Protein AF-A0A2G9M7D7-F1 (afdb_monomer_lite)

Foldseek 3Di:
DDDDDDDDPVVVVVLVVQCVVVVPPDSVRSVVVVVVPPPPPPVCVVPVCPPVVVVVVVVVVVVVPD

Structure (mmCIF, N/CA/C/O backbone):
data_AF-A0A2G9M7D7-F1
#
_entry.id   AF-A0A2G9M7D7-F1
#
loop_
_atom_site.group_PDB
_atom_site.id
_atom_site.type_symbol
_atom_site.label_atom_id
_atom_site.label_alt_id
_atom_site.label_comp_id
_atom_site.label_asym_id
_atom_site.label_entity_id
_atom_site.label_seq_id
_atom_site.pdbx_PDB_ins_code
_atom_site.Cartn_x
_atom_site.Cartn_y
_atom_site.Cartn_z
_ato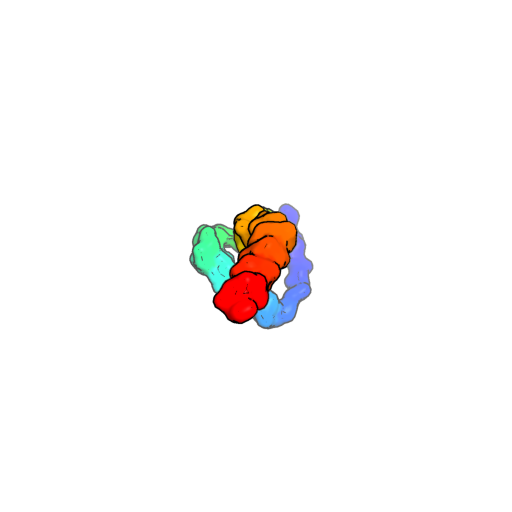m_site.occupancy
_atom_site.B_iso_or_equiv
_atom_site.auth_seq_id
_atom_site.auth_comp_id
_atom_site.auth_asym_id
_atom_site.auth_atom_id
_atom_site.pdbx_PDB_model_num
ATOM 1 N N . MET A 1 1 ? -2.581 10.260 16.303 1.00 77.50 1 MET A N 1
ATOM 2 C CA . MET A 1 1 ? -3.470 11.213 15.608 1.00 77.50 1 MET A CA 1
ATOM 3 C C . MET A 1 1 ? -3.913 10.538 14.329 1.00 77.50 1 MET A C 1
ATOM 5 O O . MET A 1 1 ? -3.051 10.023 13.631 1.00 77.50 1 MET A O 1
ATOM 9 N N . THR A 1 2 ? -5.212 10.437 14.075 1.00 83.69 2 THR A N 1
ATOM 10 C CA . THR A 1 2 ? -5.734 9.776 12.875 1.00 83.69 2 THR A CA 1
ATOM 11 C C . THR A 1 2 ? -6.076 10.831 11.836 1.00 83.69 2 THR A C 1
ATOM 13 O O . THR A 1 2 ? -6.763 11.806 12.135 1.00 83.69 2 THR A O 1
ATOM 16 N N . THR A 1 3 ? -5.577 10.643 10.620 1.00 91.12 3 THR A N 1
ATOM 17 C CA . THR A 1 3 ? -5.839 11.539 9.493 1.00 91.12 3 THR A CA 1
ATOM 18 C C . THR A 1 3 ? -6.586 10.752 8.433 1.00 91.12 3 THR A C 1
ATOM 20 O O . THR A 1 3 ? -6.194 9.639 8.095 1.00 91.12 3 THR A O 1
ATOM 23 N N . THR A 1 4 ? -7.666 11.325 7.911 1.00 93.56 4 THR A N 1
ATOM 24 C CA . THR A 1 4 ? -8.376 10.733 6.775 1.00 93.56 4 THR A CA 1
ATOM 25 C C . THR A 1 4 ? -7.832 11.351 5.499 1.00 93.56 4 THR A C 1
ATOM 27 O O . THR A 1 4 ? -7.782 12.573 5.380 1.00 93.56 4 THR A O 1
ATOM 30 N N . ILE A 1 5 ? -7.425 10.511 4.552 1.00 92.06 5 ILE A N 1
ATOM 31 C CA . ILE A 1 5 ? -7.008 10.936 3.216 1.00 92.06 5 ILE A CA 1
ATOM 32 C C . ILE A 1 5 ? -7.970 10.360 2.185 1.00 92.06 5 ILE A C 1
ATOM 34 O O . ILE A 1 5 ? -8.461 9.242 2.334 1.00 92.06 5 ILE A O 1
ATOM 38 N N . GLN A 1 6 ? -8.237 11.124 1.134 1.00 95.19 6 GLN A N 1
ATOM 39 C CA . GLN A 1 6 ? -8.988 10.638 -0.016 1.00 95.19 6 GLN A CA 1
ATOM 40 C C . GLN A 1 6 ? -8.007 10.128 -1.065 1.00 95.19 6 GLN A C 1
ATOM 42 O O . GLN A 1 6 ? -7.059 10.822 -1.429 1.00 95.19 6 GLN A O 1
ATOM 47 N N . ILE A 1 7 ? -8.238 8.913 -1.550 1.00 95.44 7 ILE A N 1
ATOM 48 C CA . ILE A 1 7 ? -7.435 8.278 -2.595 1.00 95.44 7 ILE A CA 1
ATOM 49 C C . ILE A 1 7 ? -8.351 7.672 -3.652 1.00 95.44 7 ILE A C 1
ATOM 51 O O . ILE A 1 7 ? -9.528 7.416 -3.397 1.00 95.44 7 ILE A O 1
ATOM 55 N N . ARG A 1 8 ? -7.802 7.437 -4.845 1.00 97.75 8 ARG A N 1
ATOM 56 C CA . ARG A 1 8 ? -8.510 6.712 -5.903 1.00 97.75 8 ARG A CA 1
ATOM 57 C C . ARG A 1 8 ? -8.649 5.239 -5.524 1.00 97.75 8 ARG A C 1
ATOM 59 O O . ARG A 1 8 ? -7.794 4.690 -4.829 1.00 97.75 8 ARG A O 1
ATOM 66 N N . GLU A 1 9 ? -9.689 4.596 -6.039 1.00 97.44 9 GLU A N 1
ATOM 67 C CA . GLU A 1 9 ? -9.959 3.172 -5.806 1.00 97.44 9 GLU A CA 1
ATOM 68 C C . GLU A 1 9 ? -8.796 2.279 -6.267 1.00 97.44 9 GLU A C 1
ATOM 70 O O . GLU A 1 9 ? -8.324 1.429 -5.518 1.00 97.44 9 GLU A O 1
ATOM 75 N N . GLU A 1 10 ? -8.221 2.579 -7.432 1.00 97.62 10 GLU A N 1
ATOM 76 C CA . GLU A 1 10 ? -7.034 1.899 -7.970 1.00 97.62 10 GLU A CA 1
ATOM 77 C C . GLU A 1 10 ? -5.840 1.938 -6.998 1.00 97.62 10 GLU A C 1
ATOM 79 O O . GLU A 1 10 ? -5.102 0.963 -6.845 1.00 97.62 10 GLU A O 1
ATOM 84 N N . THR A 1 11 ? -5.649 3.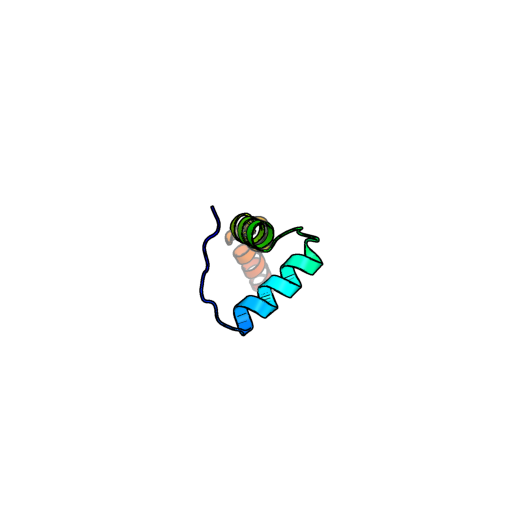069 -6.308 1.00 95.50 11 THR A N 1
ATOM 85 C CA . THR A 1 11 ? -4.585 3.234 -5.309 1.00 95.50 11 THR A CA 1
ATOM 86 C C . THR A 1 11 ? -4.864 2.398 -4.064 1.00 95.50 11 THR A C 1
ATOM 88 O O . THR A 1 11 ? -3.944 1.796 -3.511 1.00 95.50 11 THR A O 1
ATOM 91 N N . LEU A 1 12 ? -6.126 2.326 -3.632 1.00 95.88 12 LEU A N 1
ATOM 92 C CA . LEU A 1 12 ? -6.531 1.495 -2.502 1.00 95.88 12 LEU A CA 1
ATOM 93 C C . LEU A 1 12 ? -6.284 0.009 -2.789 1.00 95.88 12 LEU A C 1
ATOM 95 O O . LEU A 1 12 ? -5.753 -0.702 -1.936 1.00 95.88 12 LEU A O 1
ATOM 99 N N . ASP A 1 13 ? -6.622 -0.459 -3.987 1.00 97.19 13 ASP A N 1
ATOM 100 C CA . ASP A 1 13 ? -6.415 -1.856 -4.364 1.00 97.19 13 ASP A CA 1
ATOM 101 C C . ASP A 1 13 ? -4.935 -2.222 -4.474 1.00 97.19 13 ASP A C 1
ATOM 103 O O . ASP A 1 13 ? -4.528 -3.306 -4.047 1.00 97.19 13 ASP A O 1
ATOM 107 N N . LEU A 1 14 ? -4.103 -1.300 -4.961 1.00 95.25 14 LEU A N 1
ATOM 108 C CA . LEU A 1 14 ? -2.654 -1.466 -4.941 1.00 95.25 14 LEU A CA 1
ATOM 109 C C . LEU A 1 14 ? -2.126 -1.580 -3.501 1.00 95.25 14 LEU A C 1
ATOM 111 O O . LEU A 1 14 ? -1.349 -2.486 -3.201 1.00 95.25 14 LEU A O 1
ATOM 115 N N . LEU A 1 15 ? -2.590 -0.719 -2.591 1.00 94.44 15 LEU A N 1
ATOM 116 C CA . LEU A 1 15 ? -2.204 -0.769 -1.179 1.00 94.44 15 LEU A CA 1
ATOM 117 C C . LEU A 1 15 ? -2.628 -2.078 -0.502 1.00 94.44 15 LEU A C 1
ATOM 119 O O . LEU A 1 15 ? -1.842 -2.624 0.268 1.00 94.44 15 LEU A O 1
ATOM 123 N N . LYS A 1 16 ? -3.815 -2.622 -0.808 1.00 95.56 16 LYS A N 1
ATOM 124 C CA . LYS A 1 16 ? -4.249 -3.941 -0.304 1.00 95.56 16 LYS A CA 1
ATOM 125 C C . LYS A 1 16 ? -3.287 -5.050 -0.733 1.00 95.56 16 LYS A C 1
ATOM 127 O O . LYS A 1 16 ? -2.785 -5.781 0.116 1.00 95.56 16 LYS A O 1
ATOM 132 N N . ARG A 1 17 ? -2.965 -5.122 -2.030 1.00 95.38 17 ARG A N 1
ATOM 133 C CA . ARG A 1 17 ? -2.042 -6.133 -2.577 1.00 95.38 17 ARG A CA 1
ATOM 134 C C . ARG A 1 17 ? -0.657 -6.039 -1.941 1.00 95.38 17 ARG A C 1
ATOM 136 O O . ARG A 1 17 ? -0.062 -7.052 -1.581 1.00 95.38 17 ARG A O 1
ATOM 143 N N . ILE A 1 18 ? -0.142 -4.820 -1.775 1.00 92.88 18 ILE A N 1
ATOM 144 C CA . ILE A 1 18 ? 1.171 -4.613 -1.155 1.00 92.88 18 ILE A CA 1
ATOM 145 C C . ILE A 1 18 ? 1.126 -5.007 0.320 1.00 92.88 18 ILE A C 1
ATOM 147 O O . ILE A 1 18 ? 2.026 -5.712 0.777 1.00 92.88 18 ILE A O 1
ATOM 151 N N . LYS A 1 19 ? 0.078 -4.619 1.053 1.00 94.25 19 LYS A N 1
ATOM 152 C CA . LYS A 1 19 ? -0.114 -4.991 2.458 1.00 94.25 19 LYS A CA 1
ATOM 153 C C . LYS A 1 19 ? -0.096 -6.509 2.645 1.00 94.25 19 LYS A C 1
ATOM 155 O O . LYS A 1 19 ? 0.620 -6.991 3.515 1.00 94.25 19 LYS A O 1
ATOM 160 N N . GLU A 1 20 ? -0.815 -7.249 1.802 1.00 93.69 20 GLU A N 1
ATOM 161 C CA . GLU A 1 20 ? -0.819 -8.718 1.805 1.00 93.69 20 GLU A CA 1
ATOM 162 C C . GLU A 1 20 ? 0.573 -9.288 1.505 1.00 93.69 20 GLU A C 1
ATOM 164 O O . GLU A 1 20 ? 1.082 -10.112 2.260 1.00 93.69 20 GLU A O 1
ATOM 169 N N . SER A 1 21 ? 1.235 -8.799 0.450 1.00 91.50 21 SER A N 1
ATOM 170 C CA . SER A 1 21 ? 2.560 -9.295 0.044 1.00 91.50 21 SER A CA 1
ATOM 171 C C . SER A 1 21 ? 3.676 -9.003 1.055 1.00 91.50 21 SER A C 1
ATOM 173 O O . SER A 1 21 ? 4.628 -9.771 1.168 1.00 91.50 21 SER A O 1
ATOM 175 N N . SER A 1 22 ? 3.562 -7.896 1.792 1.00 88.81 22 SER A N 1
ATOM 176 C CA . SER A 1 22 ? 4.525 -7.470 2.814 1.00 88.81 22 SER A CA 1
ATOM 177 C C . SER A 1 22 ? 4.127 -7.908 4.224 1.00 88.81 22 SER A C 1
ATOM 179 O O . SER A 1 22 ? 4.876 -7.663 5.167 1.00 88.81 22 SER A O 1
ATOM 181 N N . ASN A 1 23 ? 2.965 -8.558 4.367 1.00 90.88 23 ASN A N 1
ATOM 182 C CA . ASN A 1 23 ? 2.352 -8.937 5.638 1.00 90.88 23 ASN A CA 1
ATOM 183 C C . ASN A 1 23 ? 2.290 -7.776 6.655 1.00 90.88 23 ASN A C 1
ATOM 185 O O . ASN A 1 23 ? 2.500 -7.961 7.856 1.00 90.88 23 ASN A O 1
ATOM 189 N N . ALA A 1 24 ? 2.044 -6.559 6.161 1.00 91.75 24 ALA A N 1
ATOM 190 C CA . ALA A 1 24 ? 2.007 -5.352 6.979 1.00 91.75 24 ALA A CA 1
ATOM 191 C C . ALA A 1 24 ? 0.722 -5.293 7.822 1.00 91.75 24 ALA A C 1
ATOM 193 O O . ALA A 1 24 ? -0.374 -5.652 7.377 1.00 91.75 24 ALA A O 1
ATOM 194 N N . LYS A 1 25 ? 0.832 -4.787 9.051 1.00 92.56 25 LYS A N 1
ATOM 195 C CA . LYS A 1 25 ? -0.275 -4.731 10.017 1.00 92.56 25 LYS A CA 1
ATOM 196 C C . LYS A 1 25 ? -1.253 -3.607 9.687 1.00 92.56 25 LYS A C 1
ATOM 198 O O . LYS A 1 25 ? -2.459 -3.753 9.901 1.00 92.56 25 LYS A O 1
ATOM 203 N N . SER A 1 26 ? -0.768 -2.506 9.114 1.00 94.06 26 SER A N 1
ATOM 204 C CA . SER A 1 26 ? -1.578 -1.331 8.773 1.00 94.06 26 SER A CA 1
ATOM 205 C C . SER A 1 26 ? -1.277 -0.771 7.380 1.00 94.06 26 SER A C 1
ATOM 207 O O . SER A 1 26 ? -0.259 -1.080 6.755 1.00 94.06 26 SER A O 1
ATOM 209 N N . TYR A 1 27 ? -2.188 0.069 6.880 1.00 93.25 27 TYR A N 1
ATOM 210 C CA . TYR A 1 27 ? -1.950 0.819 5.646 1.00 93.25 27 TYR A CA 1
ATOM 211 C C . TYR A 1 27 ? -0.835 1.855 5.823 1.00 93.25 27 TYR A C 1
ATOM 213 O O . TYR A 1 27 ? -0.032 2.016 4.913 1.00 93.25 27 TYR A O 1
ATOM 221 N N . ASP A 1 28 ? -0.710 2.471 7.000 1.00 92.44 28 ASP A N 1
ATOM 222 C CA . ASP A 1 28 ? 0.387 3.399 7.306 1.00 92.44 28 ASP A CA 1
ATOM 223 C C . ASP A 1 28 ? 1.752 2.711 7.196 1.00 92.44 28 ASP A C 1
ATOM 225 O O . ASP A 1 28 ? 2.661 3.223 6.546 1.00 92.44 28 ASP A O 1
ATOM 229 N N . GLU A 1 29 ? 1.881 1.508 7.761 1.00 91.56 29 GLU A N 1
ATOM 230 C CA . GLU A 1 29 ? 3.095 0.695 7.646 1.00 91.56 29 GLU A CA 1
ATOM 231 C C . GLU A 1 29 ? 3.378 0.330 6.185 1.00 91.56 29 GLU A C 1
ATOM 233 O O . GLU A 1 29 ? 4.514 0.411 5.724 1.00 91.56 29 GLU A O 1
ATOM 238 N N . THR A 1 30 ? 2.330 0.011 5.422 1.00 92.69 30 THR A N 1
ATOM 239 C CA . THR A 1 30 ? 2.441 -0.260 3.984 1.00 92.69 30 THR A CA 1
ATOM 240 C C . THR A 1 30 ? 2.974 0.961 3.226 1.00 92.69 30 THR A C 1
ATOM 242 O O . THR A 1 30 ? 3.889 0.825 2.418 1.00 92.69 30 THR A O 1
ATOM 245 N N . ILE A 1 31 ? 2.455 2.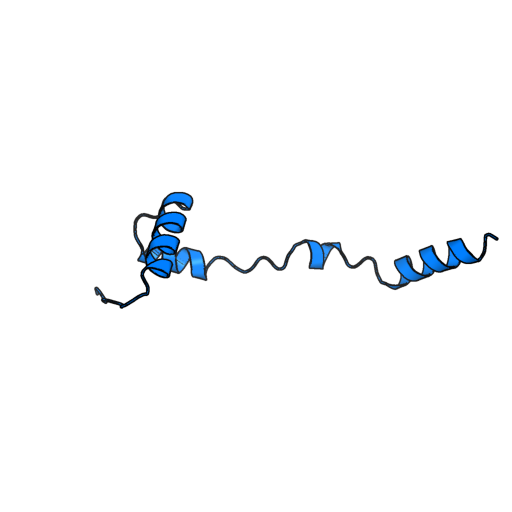161 3.507 1.00 91.88 31 ILE A N 1
ATOM 246 C CA . ILE A 1 31 ? 2.896 3.414 2.876 1.00 91.88 31 ILE A CA 1
ATOM 247 C C . ILE A 1 31 ? 4.364 3.697 3.214 1.00 91.88 31 ILE A C 1
ATOM 249 O O . ILE A 1 31 ? 5.154 3.993 2.317 1.00 91.88 31 ILE A O 1
ATOM 253 N N . ILE A 1 32 ? 4.754 3.554 4.484 1.00 91.94 32 ILE A N 1
ATOM 254 C CA . ILE A 1 32 ? 6.145 3.740 4.922 1.00 91.94 32 ILE A CA 1
ATOM 255 C C . ILE A 1 32 ? 7.070 2.743 4.220 1.00 91.94 32 ILE A C 1
ATOM 257 O O . ILE A 1 32 ? 8.136 3.133 3.739 1.00 91.94 32 ILE A O 1
ATOM 261 N N . ASN A 1 33 ? 6.662 1.478 4.110 1.00 88.44 33 ASN A N 1
ATOM 262 C CA . ASN A 1 33 ? 7.435 0.447 3.424 1.00 88.44 33 ASN A CA 1
ATOM 263 C C . ASN A 1 33 ? 7.624 0.788 1.944 1.00 88.44 33 ASN A C 1
ATOM 265 O O . ASN A 1 33 ? 8.750 0.727 1.455 1.00 88.44 33 ASN A O 1
ATOM 269 N N . VAL A 1 34 ? 6.566 1.221 1.252 1.00 89.19 34 VAL A N 1
ATOM 270 C CA . VAL A 1 34 ? 6.640 1.644 -0.157 1.00 89.19 34 VAL A CA 1
ATOM 271 C C . VAL A 1 34 ? 7.598 2.821 -0.336 1.00 89.19 34 VAL A C 1
ATOM 273 O O . VAL A 1 34 ? 8.429 2.795 -1.239 1.00 89.19 34 VAL A O 1
ATOM 276 N N . LEU A 1 35 ? 7.543 3.825 0.542 1.00 87.12 35 LEU A N 1
ATOM 277 C CA . LEU A 1 35 ? 8.467 4.966 0.501 1.00 87.12 35 LEU A CA 1
ATOM 278 C C . LEU A 1 35 ? 9.914 4.563 0.827 1.00 87.12 35 LEU A C 1
ATOM 280 O O . LEU A 1 35 ? 10.860 5.159 0.316 1.00 87.12 35 LEU A O 1
ATOM 284 N N . SER A 1 36 ? 10.088 3.541 1.666 1.00 85.38 36 SER A N 1
ATOM 285 C CA . SER A 1 36 ? 11.397 3.029 2.081 1.00 85.38 36 SER A CA 1
ATOM 286 C C . SER A 1 36 ? 12.013 2.063 1.071 1.00 85.38 36 SER A C 1
ATOM 288 O O . SER A 1 36 ? 13.220 1.804 1.130 1.00 85.38 36 SER A O 1
ATOM 290 N N . MET A 1 37 ? 11.225 1.540 0.124 1.00 78.88 37 MET A N 1
ATOM 291 C CA . MET A 1 37 ? 11.733 0.790 -1.019 1.00 78.88 37 MET A CA 1
ATOM 292 C C . MET A 1 37 ? 12.540 1.743 -1.899 1.00 78.88 37 MET A C 1
ATOM 294 O O . MET A 1 37 ? 12.043 2.322 -2.862 1.00 78.88 37 MET A O 1
ATOM 298 N N . LYS A 1 38 ? 13.831 1.891 -1.576 1.00 64.19 38 LYS A N 1
ATOM 299 C CA . LYS A 1 38 ? 14.803 2.509 -2.476 1.00 64.19 38 LYS A CA 1
ATOM 300 C C . LYS A 1 38 ? 14.631 1.849 -3.836 1.00 64.19 38 LYS A C 1
ATOM 302 O O . LYS A 1 38 ? 14.735 0.624 -3.939 1.00 64.19 38 LYS A O 1
ATOM 307 N N . THR A 1 39 ? 14.399 2.654 -4.871 1.00 60.97 39 THR A N 1
ATOM 308 C CA . THR A 1 39 ? 14.558 2.218 -6.255 1.00 60.97 39 THR A CA 1
ATOM 309 C C . THR A 1 39 ? 15.945 1.607 -6.349 1.00 60.97 39 THR A C 1
ATOM 311 O O . THR A 1 39 ? 16.943 2.331 -6.336 1.00 60.97 39 THR A O 1
ATOM 314 N N . LYS A 1 40 ? 16.030 0.272 -6.359 1.00 55.88 40 LYS A N 1
ATOM 315 C CA . LYS A 1 40 ? 17.269 -0.411 -6.697 1.00 55.88 40 LYS A CA 1
ATOM 316 C C . LYS A 1 40 ? 17.552 0.043 -8.118 1.00 55.88 40 LYS A C 1
ATOM 318 O O . LYS A 1 40 ? 16.894 -0.416 -9.050 1.00 55.88 40 LYS A O 1
ATOM 323 N N . THR A 1 41 ? 18.464 1.001 -8.272 1.00 53.19 41 THR A N 1
ATOM 324 C CA . THR A 1 41 ? 19.127 1.253 -9.544 1.00 53.19 41 THR A CA 1
ATOM 325 C C . THR A 1 41 ? 19.523 -0.121 -10.040 1.00 53.19 41 THR A C 1
ATOM 327 O O . THR A 1 41 ? 20.224 -0.853 -9.339 1.00 53.19 41 THR A O 1
ATOM 330 N N . SER A 1 42 ? 18.904 -0.541 -11.145 1.00 57.25 42 SER A N 1
ATOM 331 C CA . SER A 1 42 ? 19.017 -1.917 -11.610 1.00 57.25 42 SER A CA 1
ATOM 332 C C . SER A 1 42 ? 20.490 -2.327 -11.579 1.00 57.25 42 SER A C 1
ATOM 334 O O . SER A 1 42 ? 21.358 -1.586 -12.044 1.00 57.25 42 SER A O 1
ATOM 336 N N . LEU A 1 43 ? 20.788 -3.489 -10.998 1.00 53.09 43 LEU A N 1
ATOM 337 C CA . LEU A 1 43 ? 22.153 -4.015 -10.944 1.00 53.09 43 LEU A CA 1
ATOM 338 C C . LEU A 1 43 ? 22.760 -4.122 -12.362 1.00 53.09 43 LEU A C 1
ATOM 340 O O . LEU A 1 43 ? 23.973 -4.059 -12.524 1.00 53.09 43 LEU A O 1
ATOM 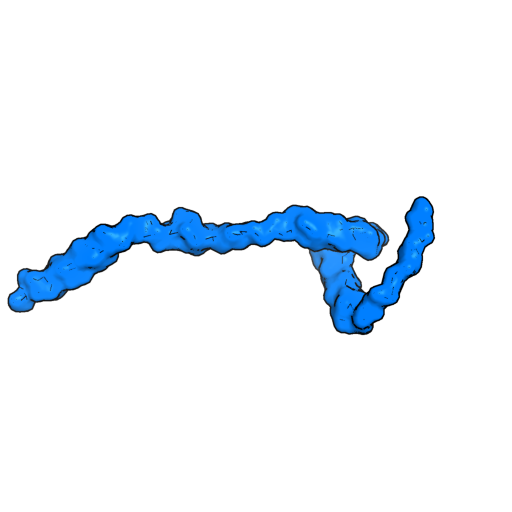344 N N . ALA A 1 44 ? 21.907 -4.170 -13.394 1.00 52.88 44 ALA A N 1
ATOM 345 C CA . ALA A 1 44 ? 22.261 -4.048 -14.805 1.00 52.88 44 ALA A CA 1
ATOM 346 C C . ALA A 1 44 ? 23.013 -2.745 -15.152 1.00 52.88 44 ALA A C 1
ATOM 348 O O . ALA A 1 44 ? 23.930 -2.777 -15.966 1.00 52.88 44 ALA A O 1
ATOM 349 N N . GLY A 1 45 ? 22.705 -1.612 -14.513 1.00 52.19 45 GLY A N 1
ATOM 350 C CA . GLY A 1 45 ? 23.451 -0.360 -14.692 1.00 52.19 45 GLY A CA 1
ATOM 351 C C . GLY A 1 45 ? 24.828 -0.356 -14.016 1.00 52.19 45 GLY A C 1
ATOM 352 O O . GLY A 1 45 ? 25.733 0.338 -14.478 1.00 52.19 45 GLY A O 1
ATOM 353 N N . PHE A 1 46 ? 25.000 -1.148 -12.951 1.00 53.59 46 PHE A N 1
ATOM 354 C CA . PHE A 1 46 ? 26.246 -1.247 -12.181 1.00 53.59 46 PHE A CA 1
ATOM 355 C C . PHE A 1 46 ? 27.203 -2.316 -12.740 1.00 53.59 46 PHE A C 1
ATOM 357 O O . PHE A 1 46 ? 28.404 -2.076 -12.817 1.00 53.59 46 PHE A O 1
ATOM 364 N N . LEU A 1 47 ? 26.684 -3.461 -13.203 1.00 54.28 47 LEU A N 1
ATOM 365 C CA . LEU A 1 47 ? 27.469 -4.531 -13.842 1.00 54.28 47 LEU A CA 1
ATOM 366 C C . LEU A 1 47 ? 27.608 -4.386 -15.372 1.00 54.28 47 LEU A C 1
ATOM 368 O O . LEU A 1 47 ? 28.451 -5.050 -15.972 1.00 54.28 47 LEU A O 1
ATOM 372 N N . GLY A 1 48 ? 26.786 -3.555 -16.022 1.00 51.19 48 GLY A N 1
ATOM 373 C CA . GLY A 1 48 ? 26.665 -3.505 -17.486 1.00 51.19 48 GLY A CA 1
ATOM 374 C C . GLY A 1 48 ? 27.659 -2.604 -18.217 1.00 51.19 48 GLY A C 1
ATOM 375 O O . GLY A 1 48 ? 27.768 -2.690 -19.439 1.00 51.19 48 GLY A O 1
ATOM 376 N N . LYS A 1 49 ? 28.433 -1.764 -17.521 1.00 55.88 49 LYS A N 1
ATOM 377 C CA . LYS A 1 49 ? 29.503 -0.9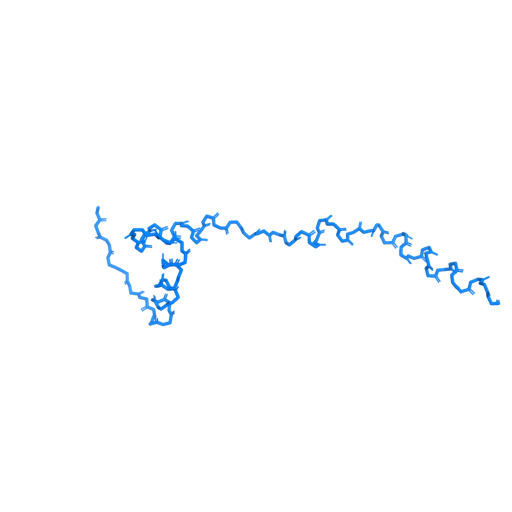98 -18.171 1.00 55.88 49 LYS A CA 1
ATOM 378 C C . LYS A 1 49 ? 30.777 -1.836 -18.235 1.00 55.88 49 LYS A C 1
ATOM 380 O O . LYS A 1 49 ? 31.767 -1.526 -17.577 1.00 55.88 49 LYS A O 1
ATOM 385 N N . LYS A 1 50 ? 30.806 -2.846 -19.117 1.00 58.34 50 LYS A N 1
ATOM 386 C CA . LYS A 1 50 ? 32.083 -3.112 -19.799 1.00 58.34 50 LYS A CA 1
ATOM 387 C C . LYS A 1 50 ? 32.513 -1.757 -20.381 1.00 58.34 50 LYS A C 1
ATOM 389 O O . LYS A 1 50 ? 31.681 -1.116 -21.029 1.00 58.34 50 LYS A O 1
ATOM 394 N N . PRO A 1 51 ? 33.730 -1.261 -20.096 1.00 63.97 51 PRO A N 1
ATOM 395 C CA . PRO A 1 51 ? 34.156 0.029 -20.616 1.00 63.97 51 PRO A CA 1
ATOM 396 C C . PRO A 1 51 ? 33.969 -0.018 -22.128 1.00 63.97 51 PRO A C 1
ATOM 398 O O . PRO A 1 51 ? 34.422 -0.970 -22.757 1.00 63.97 51 PRO A O 1
ATOM 401 N N . MET A 1 52 ? 33.262 0.963 -22.691 1.00 61.84 52 MET A N 1
ATOM 402 C CA . MET A 1 52 ? 32.876 1.028 -24.109 1.00 61.84 52 MET A CA 1
ATOM 403 C C . MET A 1 52 ? 34.051 0.710 -25.051 1.00 61.84 52 MET A C 1
ATOM 405 O O . MET A 1 52 ? 33.868 0.101 -26.098 1.00 61.84 52 MET A O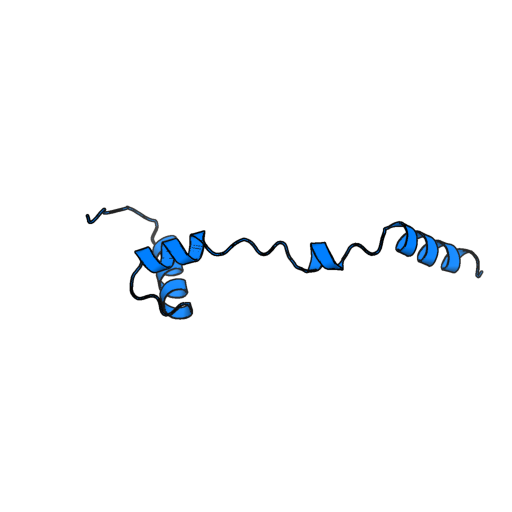 1
ATOM 409 N N . LYS A 1 53 ? 35.273 1.022 -24.599 1.00 63.62 53 LYS A N 1
ATOM 410 C CA . LYS A 1 53 ? 36.552 0.642 -25.201 1.00 63.62 53 LYS A CA 1
ATOM 411 C C . LYS A 1 53 ? 36.689 -0.862 -25.503 1.00 63.62 53 LYS A C 1
ATOM 413 O O . LYS A 1 53 ? 37.029 -1.200 -26.621 1.00 63.62 53 LYS A O 1
ATOM 418 N N . LYS A 1 54 ? 36.335 -1.762 -24.574 1.00 64.44 54 LYS A N 1
ATOM 419 C CA . LYS A 1 54 ? 36.370 -3.224 -24.802 1.00 64.44 54 LYS A CA 1
ATOM 420 C C . LYS A 1 54 ? 35.358 -3.690 -25.850 1.00 64.44 54 LYS A C 1
ATOM 422 O O . LYS A 1 54 ? 35.626 -4.646 -26.557 1.00 64.44 54 LYS A O 1
ATOM 427 N N . ILE A 1 55 ? 34.199 -3.035 -25.936 1.00 64.62 55 ILE A N 1
ATOM 428 C CA . ILE A 1 55 ? 33.176 -3.366 -26.942 1.00 64.62 55 ILE A CA 1
ATOM 429 C C . ILE A 1 55 ? 33.644 -2.908 -28.332 1.00 64.62 55 ILE A C 1
ATOM 431 O O . ILE A 1 55 ? 33.450 -3.620 -29.310 1.00 64.62 55 ILE A O 1
ATOM 435 N N . LEU A 1 56 ? 34.283 -1.737 -28.412 1.00 68.00 56 LEU A N 1
ATOM 436 C CA . LEU A 1 56 ? 34.876 -1.202 -29.640 1.00 68.00 56 LEU A CA 1
ATOM 437 C C . LEU A 1 56 ? 36.084 -2.021 -30.119 1.00 68.00 56 LEU A C 1
ATOM 439 O O . LEU A 1 56 ? 36.176 -2.291 -31.314 1.00 68.00 56 LEU A O 1
ATOM 443 N N . ASP A 1 57 ? 36.959 -2.455 -29.209 1.00 67.50 57 ASP A N 1
ATOM 444 C CA . ASP A 1 57 ? 38.105 -3.313 -29.538 1.00 67.50 57 ASP A CA 1
ATOM 445 C C . ASP A 1 57 ? 37.635 -4.685 -30.068 1.00 67.50 57 ASP A C 1
ATOM 447 O O . ASP A 1 57 ? 38.080 -5.109 -31.132 1.00 67.50 57 ASP A O 1
ATOM 451 N N . ASP A 1 58 ? 36.641 -5.322 -29.426 1.00 64.12 58 ASP A N 1
ATOM 452 C CA . ASP A 1 58 ? 36.050 -6.593 -29.896 1.00 64.12 58 ASP A CA 1
ATOM 453 C C . ASP A 1 58 ? 35.376 -6.473 -31.282 1.00 64.12 58 ASP A C 1
ATOM 455 O O . ASP A 1 58 ? 35.302 -7.448 -32.035 1.00 64.12 58 ASP A O 1
ATOM 459 N N . LEU A 1 59 ? 34.839 -5.296 -31.628 1.00 65.94 59 LEU A N 1
ATOM 460 C CA . LEU A 1 59 ? 34.233 -5.036 -32.941 1.00 65.94 59 LEU A CA 1
ATOM 461 C C . LEU A 1 59 ? 35.283 -4.779 -34.028 1.00 65.94 59 LEU A C 1
ATOM 463 O O . LEU A 1 59 ? 35.068 -5.166 -35.181 1.00 65.94 59 LEU A O 1
ATOM 467 N N . ARG A 1 60 ? 36.407 -4.153 -33.662 1.00 64.56 60 ARG A N 1
ATOM 468 C CA . ARG A 1 60 ? 37.530 -3.864 -34.559 1.00 64.56 60 ARG A CA 1
ATOM 469 C C . ARG A 1 60 ? 38.308 -5.132 -34.913 1.00 64.56 60 ARG A C 1
ATOM 471 O O . ARG A 1 60 ? 38.513 -5.395 -36.092 1.00 64.56 60 ARG A O 1
ATOM 478 N N . ASP A 1 61 ? 38.603 -5.979 -33.927 1.00 61.00 61 ASP A N 1
ATOM 479 C CA . ASP A 1 61 ? 39.297 -7.262 -34.135 1.00 61.00 61 ASP A CA 1
ATOM 480 C C . ASP A 1 61 ? 38.517 -8.243 -35.027 1.00 61.00 61 ASP A C 1
ATOM 482 O O . ASP A 1 61 ? 39.101 -9.151 -35.621 1.00 61.00 61 ASP A O 1
ATOM 486 N N . LYS A 1 62 ? 37.189 -8.091 -35.123 1.00 59.75 62 LYS A N 1
ATOM 487 C CA . LYS A 1 62 ? 36.355 -8.883 -36.040 1.00 59.75 62 LYS A CA 1
ATOM 488 C C . LYS A 1 62 ? 36.385 -8.382 -37.481 1.00 59.75 62 LYS A C 1
ATOM 490 O O . LYS A 1 62 ? 36.159 -9.187 -38.377 1.00 59.75 62 LYS A O 1
ATOM 495 N N . HIS A 1 63 ? 36.636 -7.092 -37.701 1.00 58.94 63 HIS A N 1
ATOM 496 C CA . HIS A 1 63 ? 36.726 -6.518 -39.045 1.00 58.94 63 HIS A CA 1
ATOM 497 C C . HIS A 1 63 ? 38.111 -6.727 -39.677 1.00 58.94 63 HIS A C 1
ATOM 499 O O . HIS A 1 63 ? 38.181 -6.880 -40.888 1.00 58.94 63 HIS A O 1
ATOM 505 N N . ASP A 1 64 ? 39.179 -6.828 -38.876 1.00 55.62 64 ASP A N 1
ATOM 506 C CA . ASP A 1 64 ? 40.562 -7.029 -39.357 1.00 55.62 64 ASP A CA 1
ATOM 507 C C . ASP A 1 64 ? 40.943 -8.511 -39.619 1.00 55.62 64 ASP A C 1
ATOM 509 O O . ASP A 1 64 ? 42.093 -8.810 -39.936 1.00 55.62 64 ASP A O 1
ATOM 513 N N . ARG A 1 65 ? 40.008 -9.468 -39.484 1.00 58.44 65 ARG A N 1
ATOM 514 C CA . ARG A 1 65 ? 40.235 -10.907 -39.777 1.00 58.44 65 ARG A CA 1
ATOM 515 C C . ARG A 1 65 ? 39.672 -11.377 -41.127 1.00 58.44 65 ARG A C 1
ATOM 517 O O . ARG A 1 65 ? 39.499 -12.584 -41.308 1.00 58.44 65 ARG A O 1
ATOM 524 N N . ILE A 1 66 ? 39.366 -10.457 -42.041 1.00 52.75 66 ILE A N 1
ATOM 525 C CA . ILE A 1 66 ? 38.920 -10.761 -43.411 1.00 52.75 66 ILE A CA 1
ATOM 526 C C . ILE A 1 66 ? 39.987 -10.296 -44.396 1.00 52.75 66 ILE A C 1
ATOM 528 O O . ILE A 1 66 ? 40.441 -9.142 -44.248 1.00 52.75 66 ILE A O 1
#

Sequence (66 aa):
MTTTIQIREETLDLLKRIKESSNAKSYDETIINVLSMKTKTSLAGFLGKKPMKKILDDLRDKHDRI

Secondary structure (DSSP, 8-state):
--------HHHHHHHHHHHHHHT-SSHHHHHHHHHHS-----HHHHH----HHHHHHHHHHHHTT-

pLDDT: mean 77.6, std 16.95, range [51.19, 97.75]

Radius of gyration: 23.39 Å; chains: 1; bounding box: 50×22×59 Å